Protein AF-A0A562RFR5-F1 (afdb_monomer)

Mean predicted aligned error: 10.13 Å

Secondary structure (DSSP, 8-state):
---------------------------HHHHHHHHTEEEEEE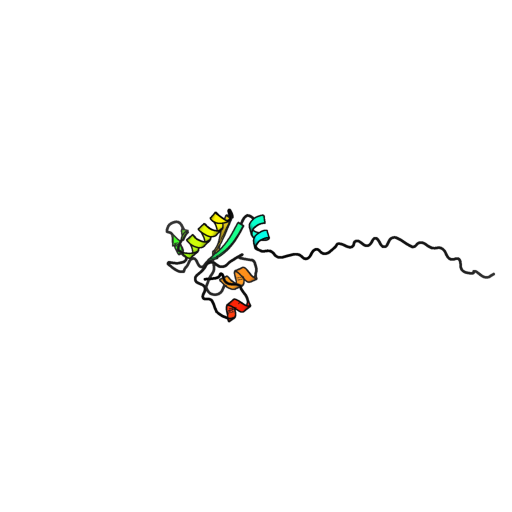-TTBTTTBEE-TTS-EESHHHHHHHHHHHHHTPEEEEEE--TTTHHHHHHTTS-SEE-SS----HHHHTTS-----

Organism: NCBI:txid990078

Radius of gyration: 26.8 Å; Cα contacts (8 Å, |Δi|>4): 138; chains: 1; bounding box: 32×52×100 Å

InterPro domains:
  IPR001638 Solute-binding protein family 3/N-terminal domain of MltF [PF00497] (38-117)

Structure (mmCIF, N/CA/C/O backbone):
data_AF-A0A562RFR5-F1
#
_entry.id   AF-A0A562RFR5-F1
#
loop_
_atom_site.group_PDB
_atom_site.id
_atom_site.type_symbol
_atom_site.label_atom_id
_atom_site.label_alt_id
_atom_site.label_comp_id
_atom_site.label_asym_id
_atom_site.label_entity_id
_atom_site.label_seq_id
_atom_site.pdbx_PDB_ins_code
_atom_site.Cartn_x
_atom_site.Cartn_y
_atom_site.Cartn_z
_atom_site.occupancy
_atom_site.B_iso_or_equiv
_atom_site.auth_seq_id
_atom_site.auth_comp_id
_atom_site.auth_asym_id
_atom_site.auth_atom_id
_atom_site.pdbx_PDB_model_num
ATOM 1 N N . MET A 1 1 ? 9.837 33.818 78.516 1.00 41.69 1 MET A N 1
ATOM 2 C CA . MET A 1 1 ? 8.483 33.474 78.031 1.00 41.69 1 MET A CA 1
ATOM 3 C C . MET A 1 1 ? 8.669 32.689 76.746 1.00 41.69 1 MET A C 1
ATOM 5 O O . MET A 1 1 ? 9.325 33.177 75.839 1.00 41.69 1 MET A O 1
ATOM 9 N N . THR A 1 2 ? 8.248 31.429 76.765 1.00 35.84 2 THR A N 1
ATOM 10 C CA . THR A 1 2 ? 8.699 30.350 75.877 1.00 35.84 2 THR A CA 1
ATOM 11 C C . THR A 1 2 ? 7.575 29.994 74.909 1.00 35.84 2 THR A C 1
ATOM 13 O O . THR A 1 2 ? 6.529 29.543 75.366 1.00 35.84 2 THR A O 1
ATOM 16 N N . ASN A 1 3 ? 7.779 30.151 73.598 1.00 39.19 3 ASN A N 1
ATOM 17 C CA . ASN A 1 3 ? 6.801 29.710 72.599 1.00 39.19 3 ASN A CA 1
ATOM 18 C C . ASN A 1 3 ? 7.070 28.253 72.212 1.00 39.19 3 ASN A C 1
ATOM 20 O O . ASN A 1 3 ? 7.995 27.948 71.462 1.00 39.19 3 ASN A O 1
ATOM 24 N N . LYS A 1 4 ? 6.245 27.359 72.765 1.00 42.09 4 LYS A N 1
ATOM 25 C CA . LYS A 1 4 ? 6.134 25.951 72.381 1.00 42.09 4 LYS A CA 1
ATOM 26 C C . LYS A 1 4 ? 5.079 25.794 71.278 1.00 42.09 4 LYS A C 1
ATOM 28 O O . LYS A 1 4 ? 3.964 26.280 71.416 1.00 42.09 4 LYS A O 1
ATOM 33 N N . THR A 1 5 ? 5.481 25.097 70.219 1.00 47.91 5 THR A N 1
ATOM 34 C CA . THR A 1 5 ? 4.709 24.202 69.333 1.00 47.91 5 THR A CA 1
ATOM 35 C C . THR A 1 5 ? 3.204 24.040 69.599 1.00 47.91 5 THR A C 1
ATOM 37 O O . THR A 1 5 ? 2.827 23.521 70.650 1.00 47.91 5 THR A O 1
ATOM 40 N N . LEU A 1 6 ? 2.373 24.302 68.578 1.00 49.38 6 LEU A N 1
ATOM 41 C CA . LEU A 1 6 ? 1.058 23.672 68.422 1.00 49.38 6 LEU A CA 1
ATOM 42 C C . LEU A 1 6 ? 0.889 23.082 67.012 1.00 49.38 6 LEU A C 1
ATOM 44 O O . LEU A 1 6 ? 1.146 23.724 65.999 1.00 49.38 6 LEU A O 1
ATOM 48 N N . LEU A 1 7 ? 0.471 21.823 67.023 1.00 48.31 7 LEU A N 1
ATOM 49 C CA . LEU A 1 7 ? 0.165 20.905 65.935 1.00 48.31 7 LEU A CA 1
ATOM 50 C C . LEU A 1 7 ? -1.221 21.246 65.343 1.00 48.31 7 LEU A C 1
ATOM 52 O O . LEU A 1 7 ? -2.140 21.522 66.110 1.00 48.31 7 LEU A O 1
ATOM 56 N N . GLY A 1 8 ? -1.405 21.185 64.020 1.00 43.03 8 GLY A N 1
ATOM 57 C CA . GLY A 1 8 ? -2.719 21.394 63.393 1.00 43.03 8 GLY A CA 1
ATOM 58 C C . GLY A 1 8 ? -2.777 20.916 61.941 1.00 43.03 8 GLY A C 1
ATOM 59 O O . GLY A 1 8 ? -2.320 21.591 61.031 1.00 43.03 8 GLY A O 1
ATOM 60 N N . THR A 1 9 ? -3.319 19.719 61.757 1.00 52.19 9 THR A N 1
ATOM 61 C CA . THR A 1 9 ? -3.550 18.957 60.521 1.00 52.19 9 THR A CA 1
ATOM 62 C C . THR A 1 9 ? -4.323 19.696 59.419 1.00 52.19 9 THR A C 1
ATOM 64 O O . THR A 1 9 ? -5.412 20.198 59.674 1.00 52.19 9 THR A O 1
ATOM 67 N N . ALA A 1 10 ? -3.848 19.606 58.172 1.00 47.41 10 ALA A N 1
ATOM 68 C CA . ALA A 1 10 ? -4.681 19.688 56.965 1.00 47.41 10 ALA A CA 1
ATOM 69 C C . ALA A 1 10 ? -4.084 18.779 55.875 1.00 47.41 10 ALA A C 1
ATOM 71 O O . ALA A 1 10 ? -3.405 19.214 54.949 1.00 47.41 10 ALA A O 1
ATOM 72 N N . ALA A 1 11 ? -4.285 17.474 56.058 1.00 53.44 11 ALA A N 1
ATOM 73 C CA . ALA A 1 11 ? -4.141 16.485 55.002 1.00 53.44 11 ALA A CA 1
ATOM 74 C C . ALA A 1 11 ? -5.341 16.567 54.040 1.00 53.44 11 ALA A C 1
ATOM 76 O O . ALA A 1 11 ? -6.423 16.987 54.439 1.00 53.44 11 ALA A O 1
ATOM 77 N N . ALA A 1 12 ? -5.133 16.048 52.827 1.00 54.06 12 ALA A N 1
ATOM 78 C CA . ALA A 1 12 ? -6.130 15.710 51.806 1.00 54.06 12 ALA A CA 1
ATOM 79 C C . ALA A 1 12 ? -6.534 16.810 50.807 1.00 54.06 12 ALA A C 1
ATOM 81 O O . ALA A 1 12 ? -7.622 17.367 50.882 1.00 54.06 12 ALA A O 1
ATOM 82 N N . LEU A 1 13 ? -5.710 16.978 49.762 1.00 50.72 13 LEU A N 1
ATOM 83 C CA . LEU A 1 13 ? -6.228 16.974 48.384 1.00 50.72 13 LEU A CA 1
ATOM 84 C C . LEU A 1 13 ? -5.151 16.572 47.356 1.00 50.72 13 LEU A C 1
ATOM 86 O O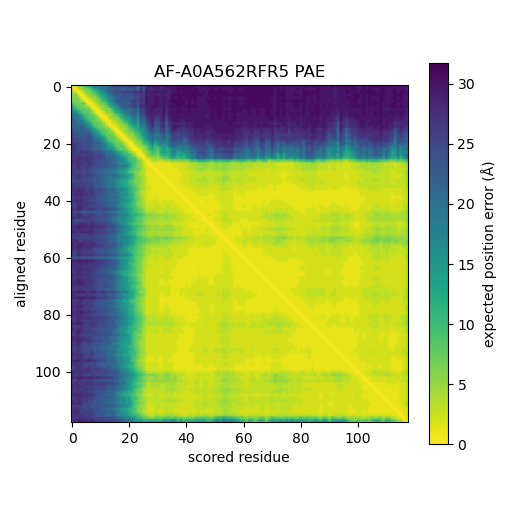 . LEU A 1 13 ? -4.895 17.267 46.380 1.00 50.72 13 LEU A O 1
ATOM 90 N N . CYS A 1 14 ? -4.508 15.418 47.557 1.00 51.06 14 CYS A N 1
ATOM 91 C CA . CYS A 1 14 ? -3.868 14.704 46.446 1.00 51.06 14 CYS A CA 1
ATOM 92 C C . CYS A 1 14 ? -4.971 13.970 45.669 1.00 51.06 14 CYS A C 1
ATOM 94 O O . CYS A 1 14 ? -5.199 12.778 45.866 1.00 51.06 14 CYS A O 1
ATOM 96 N N . GLY A 1 15 ? -5.714 14.719 44.850 1.00 53.50 15 GLY A N 1
ATOM 97 C CA . GLY A 1 15 ? -6.649 14.174 43.871 1.00 53.50 15 GLY A CA 1
ATOM 98 C C . GLY A 1 15 ? -5.864 13.429 42.800 1.00 53.50 15 GLY A C 1
ATOM 99 O O . GLY A 1 15 ? -5.384 14.020 41.838 1.00 53.50 15 GLY A O 1
ATOM 100 N N . LEU A 1 16 ? -5.683 12.134 43.026 1.00 55.88 16 LEU A N 1
ATOM 101 C CA . LEU A 1 16 ? -5.025 11.203 42.130 1.00 55.88 16 LEU A CA 1
ATOM 102 C C . LEU A 1 16 ? -5.892 11.041 40.871 1.00 55.88 16 LEU A C 1
ATOM 104 O O . LEU A 1 16 ? -6.818 10.234 40.836 1.00 55.88 16 LEU A O 1
ATOM 108 N N . ILE A 1 17 ? -5.608 11.820 39.827 1.00 60.75 17 ILE A N 1
ATOM 109 C CA . ILE A 1 17 ? -6.092 11.525 38.477 1.00 60.75 17 ILE A CA 1
ATOM 110 C C . ILE A 1 17 ? -5.262 10.334 37.985 1.00 60.75 17 ILE A C 1
ATOM 112 O O . ILE A 1 17 ? -4.256 10.488 37.296 1.00 60.75 17 ILE A O 1
ATOM 116 N N . MET A 1 18 ? -5.647 9.124 38.392 1.00 59.28 18 MET A N 1
ATOM 117 C CA . MET A 1 18 ? -5.228 7.911 37.698 1.00 59.28 18 MET A CA 1
ATOM 118 C C . MET A 1 18 ? -6.003 7.859 36.379 1.00 59.28 18 MET A C 1
ATOM 120 O O . MET A 1 18 ? -7.047 7.218 36.279 1.00 59.28 18 MET A O 1
ATOM 124 N N . MET A 1 19 ? -5.506 8.563 35.360 1.00 63.19 19 MET A N 1
ATOM 125 C CA . MET A 1 19 ? -5.828 8.219 33.978 1.00 63.19 19 MET A CA 1
ATOM 126 C C . MET A 1 19 ? -5.268 6.817 33.753 1.00 63.19 19 MET A C 1
ATOM 128 O O . MET A 1 19 ? -4.061 6.638 33.603 1.00 63.19 19 MET A O 1
ATOM 132 N N . ALA A 1 20 ? -6.142 5.815 33.812 1.00 59.91 20 ALA A N 1
ATOM 133 C CA . ALA A 1 20 ? -5.821 4.476 33.364 1.00 59.91 20 ALA A CA 1
ATOM 134 C C . ALA A 1 20 ? -5.376 4.586 31.901 1.00 59.91 20 ALA A C 1
ATOM 136 O O . ALA A 1 20 ? -6.186 4.871 31.021 1.00 59.91 20 ALA A O 1
ATOM 137 N N . ALA A 1 21 ? -4.075 4.436 31.657 1.00 58.41 21 ALA A N 1
ATOM 138 C CA . ALA A 1 21 ? -3.536 4.329 30.316 1.00 58.41 21 ALA A CA 1
ATOM 139 C C . ALA A 1 21 ? -4.063 3.018 29.727 1.00 58.41 21 ALA A C 1
ATOM 141 O O . ALA A 1 21 ? -3.543 1.940 30.013 1.00 58.41 21 ALA A O 1
ATOM 142 N N . THR A 1 22 ? -5.148 3.094 28.961 1.00 63.88 22 THR A N 1
ATOM 143 C CA . THR A 1 22 ? -5.569 1.978 28.121 1.00 63.88 22 THR A CA 1
ATOM 144 C C . THR A 1 22 ? -4.445 1.721 27.123 1.00 63.88 22 THR A C 1
ATOM 146 O O . THR A 1 22 ? -3.993 2.683 26.491 1.00 63.88 22 THR A O 1
ATOM 149 N N . PRO A 1 23 ? -3.958 0.478 26.974 1.00 59.78 23 PRO A N 1
ATOM 150 C CA . PRO A 1 23 ? -2.984 0.180 25.938 1.00 59.78 23 PRO A CA 1
ATOM 151 C C . PRO A 1 23 ? -3.609 0.554 24.594 1.00 59.78 23 PRO A C 1
ATOM 153 O O . PRO A 1 23 ? -4.663 0.034 24.232 1.00 59.78 23 PRO A O 1
ATOM 156 N N . ALA A 1 24 ? -2.996 1.501 23.886 1.00 62.12 24 ALA A N 1
ATOM 157 C CA . ALA A 1 24 ? -3.366 1.789 22.513 1.00 62.12 24 ALA A CA 1
ATOM 158 C C . ALA A 1 24 ? -2.989 0.556 21.685 1.00 62.12 24 ALA A C 1
ATOM 160 O O . ALA A 1 24 ? -1.807 0.277 21.483 1.00 62.12 24 ALA A O 1
ATOM 161 N N . SER A 1 25 ? -3.989 -0.223 21.280 1.00 61.06 25 SER A N 1
ATOM 162 C CA . SER A 1 25 ? -3.806 -1.270 20.283 1.00 61.06 25 SER A CA 1
ATOM 163 C C . SER A 1 25 ? -3.773 -0.579 18.926 1.00 61.06 25 SER A C 1
ATOM 165 O O . SER A 1 25 ? -4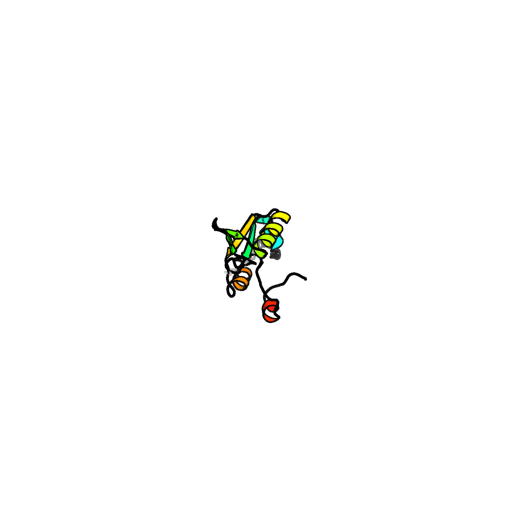.773 0.009 18.524 1.00 61.06 25 SER A O 1
ATOM 167 N N . ALA A 1 26 ? -2.620 -0.586 18.259 1.00 66.88 26 ALA A N 1
ATOM 168 C CA . ALA A 1 26 ? -2.515 -0.160 16.868 1.00 66.88 26 ALA A CA 1
ATOM 169 C C . ALA A 1 26 ? -3.083 -1.282 15.990 1.00 66.88 26 ALA A C 1
ATOM 171 O O . ALA A 1 26 ? -2.340 -2.140 15.510 1.00 66.88 26 ALA A O 1
ATOM 172 N N . ASP A 1 27 ? -4.409 -1.328 15.875 1.00 88.50 27 ASP A N 1
ATOM 173 C CA . ASP A 1 27 ? -5.087 -2.251 14.975 1.00 88.50 27 ASP A CA 1
ATOM 174 C C . ASP A 1 27 ? -5.328 -1.550 13.637 1.00 88.50 27 ASP A C 1
ATOM 176 O O . ASP A 1 27 ? -6.240 -0.739 13.481 1.00 88.50 27 ASP A O 1
ATOM 180 N N . LEU A 1 28 ? -4.477 -1.871 12.660 1.00 90.81 28 LEU A N 1
ATOM 181 C CA . LEU A 1 28 ? -4.561 -1.313 11.313 1.00 90.81 28 LEU A CA 1
ATOM 182 C C . LEU A 1 28 ? -5.947 -1.528 10.690 1.00 90.81 28 LEU A C 1
ATOM 184 O O . LEU A 1 28 ? -6.406 -0.672 9.936 1.00 90.81 28 LEU A O 1
ATOM 188 N N . LEU A 1 29 ? -6.609 -2.657 10.973 1.00 91.25 29 LEU A N 1
ATOM 189 C CA . LEU A 1 29 ? -7.926 -2.943 10.411 1.00 91.25 29 LEU A CA 1
ATOM 190 C C . LEU A 1 29 ? -8.986 -2.005 10.993 1.00 91.25 29 LEU A C 1
ATOM 192 O O . LEU A 1 29 ? -9.823 -1.498 10.241 1.00 91.25 29 LEU A O 1
ATOM 196 N N . ASP A 1 30 ? -8.933 -1.749 12.298 1.00 93.56 30 ASP A N 1
ATOM 197 C CA . ASP A 1 30 ? -9.826 -0.789 12.948 1.00 93.56 30 ASP A CA 1
ATOM 198 C C . ASP A 1 30 ? -9.586 0.623 12.403 1.00 93.56 30 ASP A C 1
ATOM 200 O O . ASP A 1 30 ? -10.547 1.314 12.050 1.00 93.56 30 ASP A O 1
ATOM 204 N N . ASP A 1 31 ? -8.319 1.019 12.243 1.00 93.56 31 ASP A N 1
ATOM 205 C CA . ASP A 1 31 ? -7.934 2.335 11.726 1.00 93.56 31 ASP A CA 1
ATOM 206 C C . ASP A 1 31 ? -8.487 2.575 10.308 1.00 93.56 31 ASP A C 1
ATOM 208 O O . ASP A 1 31 ? -9.173 3.575 10.063 1.00 93.56 31 ASP A O 1
ATOM 212 N N . ILE A 1 32 ? -8.258 1.648 9.367 1.00 96.19 32 ILE A N 1
ATOM 213 C CA . ILE A 1 32 ? -8.738 1.800 7.978 1.00 96.19 32 ILE A CA 1
ATOM 214 C C . ILE A 1 32 ? -10.263 1.687 7.878 1.00 96.19 32 ILE A C 1
ATOM 216 O O . ILE A 1 32 ? -10.886 2.365 7.054 1.00 96.19 32 ILE A O 1
ATOM 220 N N . THR A 1 33 ? -10.887 0.868 8.731 1.00 94.25 33 THR A N 1
ATOM 221 C CA . THR A 1 33 ? -12.345 0.698 8.753 1.00 94.25 33 THR A CA 1
ATOM 222 C C . THR A 1 33 ? -13.025 1.951 9.295 1.00 94.25 33 THR A C 1
ATOM 224 O O . THR A 1 33 ? -14.005 2.425 8.713 1.00 94.25 33 THR A O 1
ATOM 227 N N . GLN A 1 34 ? -12.480 2.547 10.358 1.00 95.06 34 GLN A N 1
ATOM 228 C CA . GLN A 1 34 ? -12.961 3.816 10.897 1.00 95.06 34 GLN A CA 1
ATOM 229 C C . GLN A 1 34 ? -12.759 4.963 9.898 1.00 95.06 34 GLN A C 1
ATOM 231 O O . GLN A 1 34 ? -13.663 5.783 9.719 1.00 95.06 34 GLN A O 1
ATOM 236 N N . ALA A 1 35 ? -11.617 4.995 9.207 1.00 96.56 35 ALA A N 1
ATOM 237 C CA . ALA A 1 35 ? -11.334 5.976 8.162 1.00 96.56 35 ALA A CA 1
ATOM 238 C C . ALA A 1 35 ? -12.190 5.787 6.895 1.00 96.56 35 ALA A C 1
ATOM 240 O O . ALA A 1 35 ? -12.281 6.707 6.082 1.00 96.56 35 ALA A O 1
ATOM 241 N N . LYS A 1 36 ? -12.813 4.610 6.717 1.00 98.00 36 LYS A N 1
ATOM 242 C CA . LYS A 1 36 ? -13.530 4.190 5.498 1.00 98.00 36 LYS A CA 1
ATOM 243 C C . LYS A 1 36 ? -12.676 4.283 4.232 1.00 98.00 36 LYS A C 1
ATOM 245 O O . LYS A 1 36 ? -13.199 4.497 3.138 1.00 98.00 36 LYS A O 1
ATOM 250 N N . LYS A 1 37 ? -11.362 4.135 4.380 1.00 98.44 37 LYS A N 1
ATOM 251 C CA . LYS A 1 37 ? -10.383 4.324 3.314 1.00 98.44 37 LYS A CA 1
ATOM 252 C C . LYS A 1 37 ? -9.199 3.394 3.520 1.00 98.44 37 LYS A C 1
ATOM 254 O O . LYS A 1 37 ? -8.708 3.267 4.635 1.00 98.44 37 LYS A O 1
ATOM 259 N N . ILE A 1 38 ? -8.714 2.813 2.427 1.00 98.62 38 ILE A N 1
ATOM 260 C CA . ILE A 1 38 ? -7.475 2.041 2.382 1.00 98.62 38 ILE A CA 1
ATOM 261 C C . ILE A 1 38 ? -6.515 2.641 1.349 1.00 98.62 38 ILE A C 1
ATOM 263 O O . ILE A 1 38 ? -6.868 2.871 0.190 1.00 98.62 38 ILE A O 1
ATOM 267 N N . ARG A 1 39 ? -5.278 2.895 1.775 1.00 98.69 39 ARG A N 1
ATOM 268 C CA . ARG A 1 39 ? -4.189 3.437 0.959 1.00 98.69 39 ARG A CA 1
ATOM 269 C C . ARG A 1 39 ? -3.267 2.302 0.549 1.00 98.69 39 ARG A C 1
ATOM 271 O O . ARG A 1 39 ? -2.559 1.729 1.377 1.00 98.69 39 ARG A O 1
ATOM 278 N N . ILE A 1 40 ? -3.238 1.975 -0.734 1.00 98.69 40 ILE A N 1
ATOM 279 C CA . ILE A 1 40 ? -2.510 0.808 -1.237 1.00 98.69 40 ILE A CA 1
ATOM 280 C C . ILE A 1 40 ? -1.295 1.262 -2.037 1.00 98.69 40 ILE A C 1
ATOM 282 O O . ILE A 1 40 ? -1.416 1.945 -3.058 1.00 98.69 40 ILE A O 1
ATOM 286 N N . SER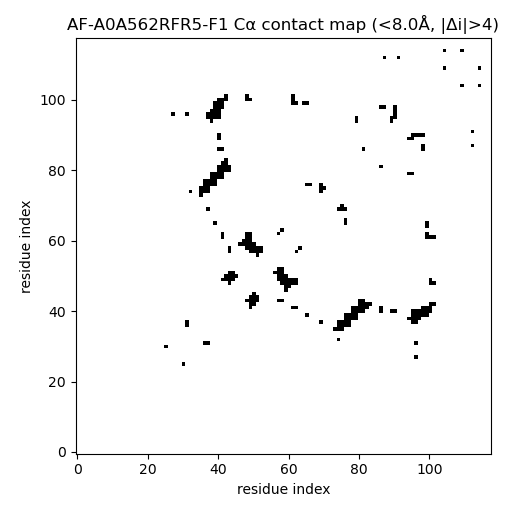 A 1 41 ? -0.101 0.865 -1.590 1.00 98.44 41 SER A N 1
ATOM 287 C CA . SER A 1 41 ? 1.129 1.144 -2.326 1.00 98.44 41 SER A CA 1
ATOM 288 C C . SER A 1 41 ? 1.244 0.217 -3.535 1.00 98.44 41 SER A C 1
ATOM 290 O O . SER A 1 41 ? 1.425 -0.989 -3.372 1.00 98.44 41 SER A O 1
ATOM 292 N N . THR A 1 42 ? 1.157 0.796 -4.736 1.00 98.44 42 THR A N 1
ATOM 293 C CA . THR A 1 42 ? 1.150 0.073 -6.020 1.00 98.44 42 THR A CA 1
ATOM 294 C C . THR A 1 42 ? 2.090 0.755 -7.008 1.00 98.44 42 THR A C 1
ATOM 296 O O . THR A 1 42 ? 2.112 1.986 -7.110 1.00 98.44 42 THR A O 1
ATOM 299 N N . ASP A 1 43 ? 2.902 -0.026 -7.717 1.00 97.56 43 ASP A N 1
ATOM 300 C CA . ASP A 1 43 ? 3.745 0.485 -8.800 1.00 97.56 43 ASP A CA 1
ATOM 301 C C . ASP A 1 43 ? 2.926 0.509 -10.096 1.00 97.56 43 ASP A C 1
ATOM 303 O O . ASP A 1 43 ? 2.560 -0.535 -10.628 1.00 97.56 43 ASP A O 1
ATOM 307 N N . LEU A 1 44 ? 2.599 1.713 -10.570 1.00 97.19 44 LEU A N 1
ATOM 308 C CA . LEU A 1 44 ? 1.764 1.938 -11.757 1.00 97.19 44 LEU A CA 1
ATOM 309 C C . LEU A 1 44 ? 2.598 2.113 -13.037 1.00 97.19 44 LEU A C 1
ATOM 311 O O . LEU A 1 44 ? 2.114 2.682 -14.014 1.00 97.19 44 LEU A O 1
ATOM 315 N N . ALA A 1 45 ? 3.862 1.683 -13.020 1.00 95.88 45 ALA A N 1
ATOM 316 C CA . ALA A 1 45 ? 4.774 1.721 -14.160 1.00 95.88 45 ALA A CA 1
ATOM 317 C C . ALA A 1 45 ? 5.304 0.325 -14.551 1.00 95.88 45 ALA A C 1
ATOM 319 O O . ALA A 1 45 ? 6.289 0.229 -15.284 1.00 95.88 45 ALA A O 1
ATOM 320 N N . ILE A 1 46 ? 4.651 -0.754 -14.097 1.00 95.69 46 ILE A N 1
ATOM 321 C CA . ILE A 1 46 ? 5.048 -2.152 -14.331 1.00 95.69 46 ILE A CA 1
ATOM 322 C C . ILE A 1 46 ? 3.932 -2.921 -15.058 1.00 95.69 46 ILE A C 1
ATOM 324 O O . ILE A 1 46 ? 3.152 -3.644 -14.436 1.00 95.69 46 ILE A O 1
ATOM 328 N N . PRO A 1 47 ? 3.840 -2.811 -16.394 1.00 95.31 47 PRO A N 1
ATOM 329 C CA . PRO A 1 47 ? 2.974 -3.664 -17.201 1.00 95.31 47 PRO A CA 1
ATOM 330 C C . PRO A 1 47 ? 3.306 -5.161 -17.063 1.00 95.31 47 PRO A C 1
ATOM 332 O O . PRO A 1 47 ? 4.489 -5.510 -17.065 1.00 95.31 47 PRO A O 1
ATOM 335 N N . PRO A 1 48 ? 2.305 -6.066 -17.026 1.00 95.81 48 PRO A N 1
ATOM 336 C CA . PRO A 1 48 ? 0.854 -5.824 -17.030 1.00 95.81 48 PRO A CA 1
ATOM 337 C C . PRO A 1 48 ? 0.245 -5.627 -15.625 1.00 95.81 48 PRO A C 1
ATOM 339 O O . PRO A 1 48 ? -0.973 -5.543 -15.490 1.00 95.81 48 PRO A O 1
ATOM 342 N N . SER A 1 49 ? 1.067 -5.595 -14.578 1.00 97.38 49 SER A N 1
ATOM 343 C CA . SER A 1 49 ? 0.624 -5.613 -13.183 1.00 97.38 49 SER A CA 1
ATOM 344 C C . SER A 1 49 ? 0.039 -4.288 -12.703 1.00 97.38 49 SER A C 1
ATOM 346 O O . SER A 1 49 ? -1.044 -4.269 -12.126 1.00 97.38 49 SER A O 1
ATOM 348 N N . GLY A 1 50 ? 0.710 -3.177 -12.984 1.00 97.12 50 GLY A N 1
ATOM 349 C CA . GLY A 1 50 ? 0.212 -1.839 -12.700 1.00 97.12 50 GLY A CA 1
ATOM 350 C C . GLY A 1 50 ? 0.640 -0.873 -13.793 1.00 97.12 50 GLY A C 1
ATOM 351 O O . GLY A 1 50 ? 1.817 -0.767 -14.131 1.00 97.12 50 GLY A O 1
ATOM 352 N N . MET A 1 51 ? -0.325 -0.172 -14.369 1.00 96.50 51 MET A N 1
ATOM 353 C CA . MET A 1 51 ? -0.126 0.795 -15.445 1.00 96.50 51 MET A CA 1
ATOM 354 C C . MET A 1 51 ? -1.209 1.875 -15.401 1.00 96.50 51 MET A C 1
ATOM 356 O O . MET A 1 51 ? -2.184 1.759 -14.660 1.00 96.50 51 MET A O 1
ATOM 360 N N . MET A 1 52 ? -1.048 2.918 -16.212 1.00 96.69 52 MET A N 1
ATOM 361 C CA . MET A 1 52 ? -2.104 3.889 -16.496 1.00 96.69 52 MET A CA 1
ATOM 362 C C . MET A 1 52 ? -2.706 3.606 -17.873 1.00 96.69 52 MET A C 1
ATOM 364 O O . MET A 1 52 ? -1.969 3.342 -18.825 1.00 96.69 52 MET A O 1
ATOM 368 N N . ASP A 1 53 ? -4.030 3.669 -17.987 1.00 95.25 53 ASP A N 1
ATOM 369 C CA . ASP A 1 53 ? -4.722 3.592 -19.272 1.00 95.25 53 ASP A CA 1
ATOM 370 C C . ASP A 1 53 ? -4.653 4.922 -20.053 1.00 95.25 53 ASP A C 1
ATOM 372 O O . ASP A 1 53 ? -4.106 5.930 -19.600 1.00 95.25 53 ASP A O 1
ATOM 376 N N . SER A 1 54 ? -5.249 4.938 -21.249 1.00 96.12 54 SER A N 1
ATOM 377 C CA . SER A 1 54 ? -5.333 6.138 -22.101 1.00 96.12 54 SER A CA 1
ATOM 378 C C . SER A 1 54 ? -6.071 7.326 -21.465 1.00 96.12 54 SER A C 1
ATOM 380 O O . SER A 1 54 ? -5.920 8.457 -21.917 1.00 96.12 54 SER A O 1
ATOM 382 N N . SER A 1 55 ? -6.862 7.078 -20.420 1.00 96.81 55 SER A N 1
ATOM 383 C CA . SER A 1 55 ? -7.599 8.079 -19.647 1.00 96.81 55 SER A CA 1
ATOM 384 C C . SER A 1 55 ? -6.888 8.448 -18.340 1.00 96.81 55 SER A C 1
ATOM 386 O O . SER A 1 55 ? -7.497 9.088 -17.484 1.00 96.81 55 SER A O 1
ATOM 388 N N . MET A 1 56 ? -5.615 8.063 -18.177 1.00 94.25 56 MET A N 1
ATOM 389 C CA . MET A 1 56 ? -4.816 8.275 -16.965 1.00 94.25 56 MET A CA 1
ATOM 390 C C . MET A 1 56 ? -5.402 7.603 -15.713 1.00 94.25 56 MET A C 1
ATOM 392 O O . MET A 1 56 ? -5.186 8.073 -14.594 1.00 94.25 56 MET A O 1
ATOM 396 N N . LYS A 1 57 ? -6.143 6.499 -15.878 1.00 96.56 57 LYS A N 1
AT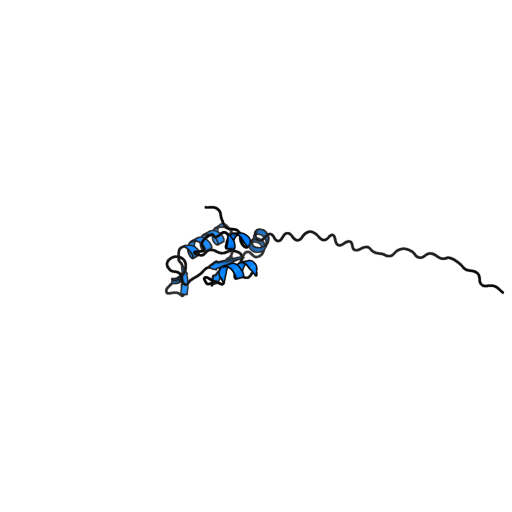OM 397 C CA . LYS A 1 57 ? -6.647 5.697 -14.759 1.00 96.56 57 LYS A CA 1
ATOM 398 C C . LYS A 1 57 ? -5.726 4.508 -14.478 1.00 96.56 57 LYS A C 1
ATOM 400 O O . LYS A 1 57 ? -5.307 3.844 -15.428 1.00 96.56 57 LYS A O 1
ATOM 405 N N . PRO A 1 58 ? -5.455 4.189 -13.198 1.00 97.62 58 PRO A N 1
ATOM 406 C CA . PRO A 1 58 ? -4.764 2.959 -12.834 1.00 97.62 58 PRO A CA 1
ATOM 407 C C . PRO A 1 58 ? -5.490 1.729 -13.397 1.00 97.62 58 PRO A C 1
ATOM 409 O O . PRO A 1 58 ? -6.710 1.616 -13.260 1.00 97.62 58 PRO A O 1
ATOM 412 N N . THR A 1 59 ? -4.743 0.798 -13.987 1.00 97.94 59 THR A N 1
ATOM 413 C CA . THR A 1 59 ? -5.220 -0.507 -14.476 1.00 97.94 59 THR A CA 1
ATOM 414 C C . THR A 1 59 ? -4.110 -1.568 -14.394 1.00 97.94 59 THR A C 1
ATOM 416 O O . THR A 1 59 ? -2.952 -1.236 -14.130 1.00 97.94 59 THR A O 1
ATOM 419 N N . GLY A 1 60 ? -4.450 -2.843 -14.597 1.00 97.62 60 GLY A N 1
ATOM 420 C CA . GLY A 1 60 ? -3.542 -3.992 -14.478 1.00 97.62 60 GLY A CA 1
ATOM 421 C C . GLY A 1 60 ? -3.911 -4.947 -13.339 1.00 97.62 60 GLY A C 1
ATOM 422 O O . GLY A 1 60 ? -4.796 -4.657 -12.536 1.00 97.62 60 GLY A O 1
ATOM 423 N N . SER A 1 61 ? -3.226 -6.092 -13.254 1.00 98.12 61 SER A N 1
ATOM 424 C CA . SER A 1 61 ? -3.598 -7.164 -12.312 1.00 98.12 61 SER A CA 1
ATOM 425 C C . SER A 1 61 ? -3.554 -6.743 -10.840 1.00 98.12 61 SER A C 1
ATOM 427 O O . SER A 1 61 ? -4.448 -7.082 -10.073 1.00 98.12 61 SER A O 1
ATOM 429 N N . ASP A 1 62 ? -2.533 -5.991 -10.429 1.00 97.88 62 ASP A N 1
ATOM 430 C CA . ASP A 1 62 ? -2.369 -5.556 -9.037 1.00 97.88 62 ASP A CA 1
ATOM 431 C C . ASP A 1 62 ? -3.403 -4.477 -8.688 1.00 97.88 62 ASP A C 1
ATOM 433 O O . ASP A 1 62 ? -3.937 -4.442 -7.579 1.00 97.88 62 ASP A O 1
ATOM 437 N N . VAL A 1 63 ? -3.742 -3.634 -9.669 1.00 98.31 63 VAL A N 1
ATOM 438 C CA . VAL A 1 63 ? -4.802 -2.628 -9.555 1.00 98.31 63 VAL A CA 1
ATOM 439 C C . VAL A 1 63 ? -6.172 -3.288 -9.404 1.00 98.31 63 VAL A C 1
ATOM 441 O O . VAL A 1 63 ? -6.951 -2.869 -8.551 1.00 98.31 63 VAL A O 1
ATOM 444 N N . GLU A 1 64 ? -6.469 -4.323 -10.191 1.00 98.19 64 GLU A N 1
ATOM 445 C CA . GLU A 1 64 ? -7.725 -5.074 -10.090 1.00 98.19 64 GLU A CA 1
ATOM 446 C C . GLU A 1 64 ? -7.868 -5.743 -8.719 1.00 98.19 64 GLU A C 1
ATOM 448 O O . GLU A 1 64 ? -8.921 -5.636 -8.090 1.00 98.19 64 GLU A O 1
ATOM 453 N N . VAL A 1 65 ? -6.800 -6.360 -8.202 1.00 98.00 65 VAL A N 1
ATOM 454 C CA . VAL A 1 65 ? -6.797 -6.948 -6.851 1.00 98.00 65 VAL A CA 1
ATOM 455 C C . VAL A 1 65 ? -7.051 -5.879 -5.784 1.00 98.00 65 VAL A C 1
ATOM 457 O O . VAL A 1 65 ? -7.870 -6.090 -4.890 1.00 98.00 65 VAL A O 1
ATOM 460 N N . ALA A 1 66 ? -6.404 -4.717 -5.888 1.00 98.38 66 ALA A N 1
ATOM 461 C CA 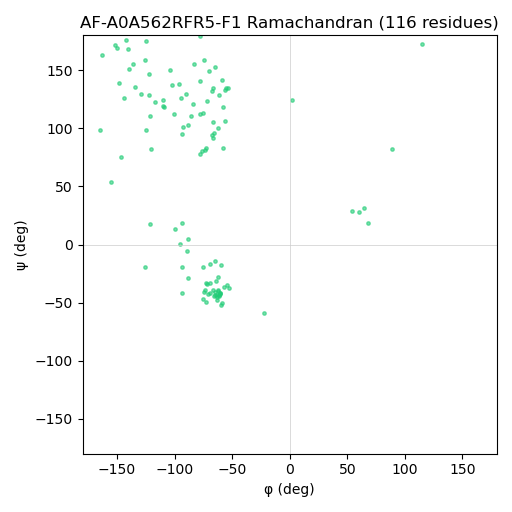. ALA A 1 66 ? -6.621 -3.598 -4.973 1.00 98.38 66 ALA A CA 1
ATOM 462 C C . ALA A 1 66 ? -8.073 -3.086 -5.000 1.00 98.38 66 ALA A C 1
ATOM 464 O O . ALA A 1 66 ? -8.666 -2.841 -3.949 1.00 98.38 66 ALA A O 1
ATOM 465 N N . GLN A 1 67 ? -8.662 -2.961 -6.193 1.00 98.50 67 GLN A N 1
ATOM 466 C CA . GLN A 1 67 ? -10.056 -2.548 -6.373 1.00 98.50 67 GLN A CA 1
ATOM 467 C C . GLN A 1 67 ? -11.041 -3.563 -5.789 1.00 98.50 67 GLN A C 1
ATOM 469 O O . GLN A 1 67 ? -11.992 -3.164 -5.117 1.00 98.50 67 GLN A O 1
ATOM 474 N N . LEU A 1 68 ? -10.814 -4.859 -6.020 1.00 98.44 68 LEU A N 1
ATOM 475 C CA . LEU A 1 68 ? -11.647 -5.927 -5.464 1.00 98.44 68 LEU A CA 1
ATOM 476 C C . LEU A 1 68 ? -11.575 -5.951 -3.937 1.00 98.44 68 LEU A C 1
ATOM 478 O O . LEU A 1 68 ? -12.618 -5.974 -3.293 1.00 98.44 68 LEU A O 1
ATOM 482 N N . LEU A 1 69 ? -10.376 -5.843 -3.359 1.00 97.81 69 LEU A N 1
ATOM 483 C CA . LEU A 1 69 ? -10.201 -5.803 -1.907 1.00 97.81 69 LEU A CA 1
ATOM 484 C C . LEU A 1 69 ? -10.961 -4.630 -1.274 1.00 97.81 69 LEU A C 1
ATOM 486 O O . LEU A 1 69 ? -11.730 -4.820 -0.333 1.00 97.81 69 LEU A O 1
ATOM 490 N N . ALA A 1 70 ? -10.774 -3.419 -1.806 1.00 98.25 70 ALA A N 1
ATOM 491 C CA . ALA A 1 70 ? -11.453 -2.234 -1.291 1.00 98.25 70 ALA A CA 1
ATOM 492 C C . ALA A 1 70 ? -12.979 -2.348 -1.429 1.00 98.25 70 ALA A C 1
ATOM 494 O O . ALA A 1 70 ? -13.712 -1.990 -0.508 1.00 98.25 70 ALA A O 1
ATOM 495 N N . LYS A 1 71 ? -13.462 -2.903 -2.549 1.00 98.38 71 LYS A N 1
ATOM 496 C CA . LYS A 1 71 ? -14.887 -3.155 -2.780 1.00 98.38 71 LYS A CA 1
ATOM 497 C C . LYS A 1 71 ? -15.463 -4.152 -1.775 1.00 98.38 71 LYS A C 1
ATOM 499 O O . LYS A 1 71 ? -16.518 -3.874 -1.210 1.00 98.38 71 LYS A O 1
ATOM 504 N N . ASP A 1 72 ? -14.788 -5.274 -1.550 1.00 97.50 72 ASP A N 1
ATOM 505 C CA . ASP A 1 72 ? -15.249 -6.324 -0.637 1.00 97.50 72 ASP A CA 1
ATOM 506 C C . ASP A 1 72 ? -15.314 -5.826 0.812 1.00 97.50 72 ASP A C 1
ATOM 508 O O . ASP A 1 72 ? -16.181 -6.244 1.577 1.00 97.50 72 ASP A O 1
ATOM 512 N N . TRP A 1 73 ? -14.433 -4.894 1.183 1.00 96.62 73 TRP A N 1
ATOM 513 C CA . TRP A 1 73 ? -14.416 -4.270 2.509 1.00 96.62 73 TRP A CA 1
ATOM 514 C C . TRP A 1 73 ? -15.289 -3.011 2.609 1.00 96.62 73 TRP A C 1
ATOM 516 O O . TRP A 1 73 ? -15.451 -2.461 3.696 1.00 96.62 73 TRP A O 1
ATOM 526 N N . GLY A 1 74 ? -15.865 -2.544 1.498 1.00 97.69 74 GLY A N 1
ATOM 527 C CA . GLY A 1 74 ? -16.665 -1.319 1.463 1.00 97.69 74 GLY A CA 1
ATOM 528 C C . GLY A 1 74 ? -15.866 -0.046 1.774 1.00 97.69 74 GLY A C 1
ATOM 529 O O . GLY A 1 74 ? -16.424 0.894 2.342 1.00 97.69 74 GLY A O 1
ATOM 530 N N . LEU A 1 75 ? -14.576 -0.013 1.428 1.00 98.38 75 LEU A N 1
ATOM 531 C CA . LEU A 1 75 ? -13.666 1.109 1.677 1.00 98.38 75 LEU A CA 1
ATOM 532 C C . LEU A 1 75 ? -13.399 1.918 0.401 1.00 98.38 75 LEU A C 1
ATOM 534 O O . LEU A 1 75 ? -13.372 1.383 -0.708 1.00 98.38 75 LEU A O 1
ATOM 538 N N . GLU A 1 76 ? -13.137 3.216 0.560 1.00 98.56 76 GLU A N 1
ATOM 539 C CA . GLU A 1 76 ? -12.556 4.037 -0.503 1.00 98.56 76 GLU A CA 1
ATOM 540 C C . GLU A 1 76 ? -11.115 3.589 -0.777 1.00 98.56 76 GLU A C 1
ATOM 542 O O . GLU A 1 76 ? -10.313 3.439 0.146 1.00 98.56 76 GLU A O 1
ATOM 547 N N . LEU A 1 77 ? -10.773 3.398 -2.050 1.00 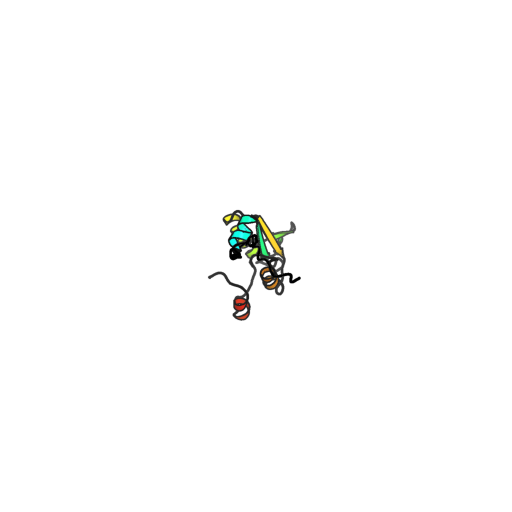98.56 77 LEU A N 1
ATOM 548 C CA . LEU A 1 77 ? -9.421 3.043 -2.463 1.00 98.56 77 LEU A CA 1
ATOM 549 C C . LEU A 1 77 ? -8.615 4.284 -2.843 1.00 98.56 77 LEU A C 1
ATOM 551 O O . LEU A 1 77 ? -8.990 5.020 -3.755 1.00 98.56 77 LEU A O 1
ATOM 555 N N . GLU A 1 78 ? -7.450 4.443 -2.221 1.00 98.44 78 GLU A N 1
ATOM 556 C CA . GLU A 1 78 ? -6.441 5.421 -2.614 1.00 98.44 78 GLU A CA 1
ATOM 557 C C . GLU A 1 78 ? -5.153 4.716 -3.053 1.00 98.44 78 GLU A C 1
ATOM 559 O O . GLU A 1 78 ? -4.538 3.964 -2.296 1.00 98.44 78 GLU A O 1
ATOM 564 N N . PHE A 1 79 ? -4.709 4.970 -4.285 1.00 98.38 79 PHE A N 1
ATOM 565 C CA . PHE A 1 79 ? -3.434 4.446 -4.765 1.00 98.38 79 PHE A CA 1
ATOM 566 C C . PHE A 1 79 ? -2.277 5.347 -4.347 1.00 98.38 79 PHE A C 1
ATOM 568 O O . PHE A 1 79 ? -2.176 6.497 -4.771 1.00 98.38 79 PHE A O 1
ATOM 575 N N . ILE A 1 80 ? -1.333 4.781 -3.596 1.00 98.31 80 ILE A N 1
ATOM 576 C CA . ILE A 1 80 ? -0.052 5.421 -3.307 1.00 98.31 80 ILE A CA 1
ATOM 577 C C . ILE A 1 80 ? 0.960 4.943 -4.342 1.00 98.31 80 ILE A C 1
ATOM 579 O O . ILE A 1 80 ? 1.587 3.888 -4.180 1.00 98.31 80 ILE A O 1
ATOM 583 N N . GLN A 1 81 ? 1.122 5.730 -5.409 1.00 96.81 81 GLN A N 1
ATOM 584 C CA . GLN A 1 81 ? 2.091 5.420 -6.455 1.00 96.81 81 GLN A CA 1
ATOM 585 C C . GLN A 1 81 ? 3.492 5.273 -5.853 1.00 96.81 81 GLN A C 1
ATOM 587 O O . GLN A 1 81 ? 3.941 6.075 -5.026 1.00 96.81 81 GLN A O 1
ATOM 592 N N . THR A 1 82 ? 4.172 4.203 -6.246 1.00 97.06 82 THR A N 1
ATOM 593 C CA . THR A 1 82 ? 5.438 3.802 -5.644 1.00 97.06 82 THR A CA 1
ATOM 594 C C . THR A 1 82 ? 6.404 3.249 -6.681 1.00 97.06 82 THR A C 1
ATOM 596 O O . THR A 1 82 ? 6.062 3.098 -7.847 1.00 97.06 82 THR A O 1
ATOM 599 N N . THR A 1 83 ? 7.610 2.939 -6.223 1.00 96.12 83 THR A N 1
ATOM 600 C CA . THR A 1 83 ? 8.663 2.256 -6.968 1.00 96.12 83 THR A CA 1
ATOM 601 C C . THR A 1 83 ? 9.123 1.008 -6.214 1.00 96.12 83 THR A C 1
ATOM 603 O O . THR A 1 83 ? 8.804 0.801 -5.034 1.00 96.12 83 THR A O 1
ATOM 606 N N . GLY A 1 84 ? 10.010 0.258 -6.873 1.00 93.38 84 GLY A N 1
ATOM 607 C CA . GLY A 1 84 ? 11.004 -0.644 -6.286 1.00 93.38 84 GLY A CA 1
ATOM 608 C C . GLY A 1 84 ? 11.400 -0.354 -4.834 1.00 93.38 84 GLY A C 1
ATOM 609 O O . GLY A 1 84 ? 11.268 -1.208 -3.954 1.00 93.38 84 GLY A O 1
ATOM 610 N N . ALA A 1 85 ? 11.917 0.854 -4.614 1.00 94.88 85 ALA A N 1
ATOM 611 C CA . ALA A 1 85 ? 12.574 1.252 -3.376 1.00 94.88 85 ALA A CA 1
ATOM 612 C C . ALA A 1 85 ? 11.608 1.819 -2.327 1.00 94.88 85 ALA A C 1
ATOM 614 O O . ALA A 1 85 ? 11.864 1.698 -1.133 1.00 94.88 85 ALA A O 1
ATOM 615 N N . THR A 1 86 ? 10.498 2.430 -2.748 1.00 97.19 86 THR A N 1
ATOM 616 C CA . THR A 1 86 ? 9.644 3.224 -1.849 1.00 97.19 86 THR A CA 1
ATOM 617 C C . THR A 1 86 ? 8.482 2.444 -1.241 1.00 97.19 86 THR A C 1
ATOM 619 O O . THR A 1 86 ? 7.966 2.856 -0.210 1.00 97.19 86 THR A O 1
ATOM 622 N N . ARG A 1 87 ? 8.071 1.304 -1.815 1.00 96.69 87 ARG A N 1
ATOM 623 C CA . ARG A 1 87 ? 6.861 0.583 -1.359 1.00 96.69 87 ARG A CA 1
ATOM 624 C C . ARG A 1 87 ? 6.928 0.084 0.086 1.00 96.69 87 ARG A C 1
ATOM 626 O O . ARG A 1 87 ? 5.941 0.218 0.790 1.00 96.69 87 ARG A O 1
ATOM 633 N N . ILE A 1 88 ? 8.078 -0.424 0.541 1.00 97.81 88 ILE A N 1
ATOM 634 C CA . ILE A 1 88 ? 8.260 -0.864 1.937 1.00 97.81 88 ILE A CA 1
ATOM 635 C C . ILE A 1 88 ? 8.344 0.348 2.880 1.00 97.81 88 ILE A C 1
ATOM 637 O O . ILE A 1 88 ? 7.583 0.394 3.842 1.00 97.81 88 ILE A O 1
ATOM 641 N N . PRO A 1 89 ? 9.170 1.377 2.606 1.00 97.75 89 PRO A N 1
ATOM 642 C CA . PRO A 1 89 ? 9.138 2.611 3.390 1.00 97.75 89 PRO A CA 1
ATOM 643 C C . PRO A 1 89 ? 7.745 3.247 3.510 1.00 97.75 89 PRO A C 1
ATOM 645 O O . PRO A 1 89 ? 7.406 3.755 4.574 1.00 97.75 89 PRO A O 1
ATOM 648 N N . ASN A 1 90 ? 6.918 3.200 2.460 1.00 98.25 90 ASN A N 1
ATOM 649 C CA . ASN A 1 90 ? 5.573 3.778 2.492 1.00 98.25 90 ASN A CA 1
ATOM 650 C C . ASN A 1 90 ? 4.678 3.131 3.564 1.00 98.25 90 ASN A C 1
ATOM 652 O O . ASN A 1 90 ? 3.977 3.865 4.253 1.00 98.25 90 ASN A O 1
ATOM 656 N N . VAL A 1 91 ? 4.709 1.803 3.734 1.00 96.88 91 VAL A N 1
ATOM 657 C CA . VAL A 1 91 ? 3.950 1.139 4.816 1.00 96.88 91 VAL A CA 1
ATOM 658 C C . VAL A 1 91 ? 4.593 1.346 6.180 1.00 96.88 91 VAL A C 1
ATOM 660 O O . VAL A 1 91 ? 3.899 1.672 7.135 1.00 96.88 91 VAL A O 1
ATOM 663 N N . LEU A 1 92 ? 5.924 1.275 6.278 1.00 96.44 92 LEU A N 1
ATOM 664 C CA . LEU A 1 92 ? 6.625 1.482 7.554 1.00 96.44 92 LEU A CA 1
ATOM 665 C C . LEU A 1 92 ? 6.432 2.888 8.140 1.00 96.44 92 LEU A C 1
ATOM 667 O O . LEU A 1 92 ? 6.510 3.074 9.349 1.00 96.44 92 LEU A O 1
ATOM 671 N N . THR A 1 93 ? 6.204 3.882 7.282 1.00 96.88 93 THR A N 1
ATOM 672 C CA . THR A 1 93 ? 5.965 5.279 7.683 1.00 96.88 93 THR A CA 1
ATOM 673 C C . THR A 1 93 ? 4.482 5.627 7.799 1.00 96.88 93 THR A C 1
ATOM 675 O O . THR A 1 93 ? 4.153 6.775 8.086 1.00 96.88 93 THR A O 1
ATOM 678 N N . GLY A 1 94 ? 3.580 4.673 7.542 1.00 95.75 94 GLY A N 1
ATOM 679 C CA . GLY A 1 94 ? 2.136 4.906 7.552 1.00 95.75 9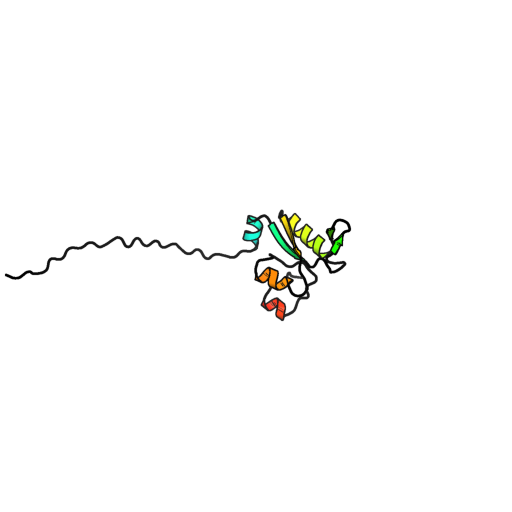4 GLY A CA 1
ATOM 680 C C . GLY A 1 94 ? 1.639 5.809 6.418 1.00 95.75 94 GLY A C 1
ATOM 681 O O . GLY A 1 94 ? 0.542 6.358 6.508 1.00 95.75 94 GLY A O 1
ATOM 682 N N . LYS A 1 95 ? 2.424 5.997 5.346 1.00 98.00 95 LYS A N 1
ATOM 683 C CA . LYS A 1 95 ? 1.982 6.675 4.115 1.00 98.00 95 LYS A CA 1
ATOM 684 C C . LYS A 1 95 ? 1.018 5.797 3.309 1.00 98.00 95 LYS A C 1
ATOM 686 O O . LYS A 1 95 ? 0.124 6.324 2.655 1.00 98.00 95 LYS A O 1
ATOM 691 N N . ALA A 1 96 ? 1.215 4.483 3.351 1.00 98.50 96 ALA A N 1
ATOM 692 C CA . ALA A 1 96 ? 0.302 3.473 2.830 1.00 98.50 96 ALA A CA 1
ATOM 693 C C . ALA A 1 96 ? -0.032 2.467 3.938 1.00 98.50 96 ALA A C 1
ATOM 695 O O . ALA A 1 96 ? 0.736 2.332 4.886 1.00 98.50 96 ALA A O 1
ATOM 696 N N . ASP A 1 97 ? -1.146 1.759 3.790 1.00 98.25 97 ASP A N 1
ATOM 697 C CA . ASP A 1 97 ? -1.627 0.767 4.754 1.00 98.25 97 ASP A CA 1
ATOM 698 C C . ASP A 1 97 ? -1.131 -0.638 4.387 1.00 98.25 97 ASP A C 1
ATOM 700 O O . ASP A 1 97 ? -0.664 -1.384 5.241 1.00 98.25 97 ASP A O 1
ATOM 704 N N . ILE A 1 98 ? -1.150 -0.978 3.093 1.00 97.81 98 ILE A N 1
ATOM 705 C CA . ILE A 1 98 ? -0.640 -2.253 2.567 1.00 97.81 98 ILE A CA 1
ATOM 706 C C . ILE A 1 98 ? 0.097 -2.067 1.234 1.00 97.81 98 ILE A C 1
ATOM 708 O O . ILE A 1 98 ? 0.028 -1.015 0.590 1.00 97.81 98 ILE A O 1
ATOM 712 N N . ILE A 1 99 ? 0.800 -3.114 0.797 1.00 98.31 99 ILE A N 1
ATOM 713 C CA . ILE A 1 99 ? 1.436 -3.190 -0.523 1.00 98.31 99 ILE A CA 1
ATOM 714 C C . ILE A 1 99 ? 0.683 -4.217 -1.371 1.00 98.31 99 ILE A C 1
ATOM 716 O O . ILE A 1 99 ? 0.612 -5.384 -0.993 1.00 98.31 99 ILE A O 1
ATOM 720 N N . ILE A 1 100 ? 0.205 -3.805 -2.545 1.00 97.94 100 ILE A N 1
ATOM 721 C CA . ILE A 1 100 ? -0.238 -4.714 -3.610 1.00 97.94 100 ILE A CA 1
ATOM 722 C C . ILE A 1 100 ? 0.551 -4.322 -4.851 1.00 97.94 100 ILE A C 1
ATOM 724 O O . ILE A 1 100 ? 0.297 -3.310 -5.491 1.00 97.94 100 ILE A O 1
ATOM 728 N N . SER A 1 101 ? 1.618 -5.065 -5.102 1.00 95.94 101 SER A N 1
ATOM 729 C CA . SER A 1 101 ? 2.549 -4.820 -6.196 1.00 95.94 101 SER A CA 1
ATOM 730 C C . SER A 1 101 ? 3.371 -6.088 -6.424 1.00 95.94 101 SER A C 1
ATOM 732 O O . SER A 1 101 ? 3.477 -6.918 -5.515 1.00 95.94 101 SER A O 1
ATOM 734 N N . THR A 1 102 ? 4.037 -6.209 -7.572 1.00 91.94 102 THR A N 1
ATOM 735 C CA . THR A 1 102 ? 5.057 -7.232 -7.842 1.00 91.94 102 THR A CA 1
ATOM 736 C C . THR A 1 102 ? 6.214 -7.164 -6.828 1.00 91.94 102 THR A C 1
ATOM 738 O O . THR A 1 102 ? 7.262 -6.549 -7.057 1.00 91.94 102 THR A O 1
ATOM 741 N N . LEU A 1 103 ? 6.029 -7.792 -5.667 1.00 93.25 103 LEU A N 1
ATOM 742 C CA . LEU A 1 103 ? 6.956 -7.793 -4.541 1.00 93.25 103 LEU A CA 1
ATOM 743 C C . LEU A 1 103 ? 7.355 -9.231 -4.203 1.00 93.25 103 LEU A C 1
ATOM 745 O O . LEU A 1 103 ? 6.574 -10.009 -3.666 1.00 93.25 103 LEU A O 1
ATOM 749 N N . SER A 1 104 ? 8.615 -9.576 -4.467 1.00 92.31 104 SER A N 1
ATOM 750 C CA . SER A 1 104 ? 9.161 -10.874 -4.063 1.00 92.31 104 SER A CA 1
ATOM 751 C C . SER A 1 104 ? 9.261 -10.986 -2.540 1.00 92.31 104 SER A C 1
ATOM 753 O O . SER A 1 104 ? 9.789 -10.082 -1.881 1.00 92.31 104 SER A O 1
ATOM 755 N N . VAL A 1 105 ? 8.831 -12.125 -2.004 1.00 94.31 105 VAL A N 1
ATOM 756 C CA . VAL A 1 105 ? 9.053 -12.505 -0.606 1.00 94.31 105 VAL A CA 1
ATOM 757 C C . VAL A 1 105 ? 10.531 -12.848 -0.423 1.00 94.31 105 VAL A C 1
ATOM 759 O O . VAL A 1 105 ? 11.054 -13.706 -1.133 1.00 94.31 105 VAL A O 1
ATOM 762 N N . THR A 1 106 ? 11.207 -12.181 0.512 1.00 95.25 106 THR A N 1
ATOM 763 C CA . THR A 1 106 ? 12.588 -12.513 0.904 1.00 95.25 106 THR A CA 1
ATOM 764 C C . THR A 1 106 ? 12.724 -12.479 2.427 1.00 95.25 106 THR A C 1
ATOM 766 O O . THR A 1 106 ? 11.959 -11.757 3.077 1.00 95.25 106 THR A O 1
ATOM 769 N N . PRO A 1 107 ? 13.693 -13.207 3.017 1.00 96.50 107 PRO A N 1
ATOM 770 C CA . PRO A 1 107 ? 13.916 -13.194 4.463 1.00 96.50 107 PRO A CA 1
ATOM 771 C C . PRO A 1 107 ? 14.180 -11.794 5.024 1.00 96.50 107 PRO A C 1
ATOM 773 O O . PRO A 1 107 ? 13.732 -11.467 6.115 1.00 96.50 107 PRO A O 1
ATOM 776 N N . GLU A 1 108 ? 14.882 -10.940 4.283 1.00 96.25 108 GLU A N 1
ATOM 777 C CA . GLU A 1 108 ? 15.206 -9.574 4.704 1.00 96.25 108 GLU A CA 1
ATOM 778 C C . GLU A 1 108 ? 13.953 -8.707 4.792 1.00 96.25 108 GLU A C 1
ATOM 780 O O . GLU A 1 108 ? 13.818 -7.916 5.720 1.00 96.25 108 GLU A O 1
ATOM 785 N N . ARG A 1 109 ? 13.019 -8.873 3.851 1.00 96.38 109 ARG A N 1
ATOM 786 C CA . ARG A 1 109 ? 11.750 -8.137 3.849 1.00 96.38 109 ARG A CA 1
ATOM 787 C C . ARG A 1 109 ? 10.807 -8.660 4.925 1.00 96.38 109 ARG A C 1
ATOM 789 O O . ARG A 1 109 ? 10.183 -7.862 5.611 1.00 96.38 109 ARG A O 1
ATOM 796 N N . ALA A 1 110 ? 10.780 -9.975 5.131 1.00 96.31 110 ALA A N 1
ATOM 797 C CA . ALA A 1 110 ? 9.974 -10.615 6.169 1.00 96.31 110 ALA A CA 1
ATOM 798 C C . ALA A 1 110 ? 10.399 -10.235 7.603 1.00 96.31 110 ALA A C 1
ATOM 800 O O . ALA A 1 110 ? 9.658 -10.476 8.545 1.00 96.31 110 ALA A O 1
ATOM 801 N N . LYS A 1 111 ? 11.582 -9.630 7.790 1.00 96.75 111 LYS A N 1
ATOM 802 C CA . LYS A 1 111 ? 11.997 -9.065 9.087 1.00 96.75 111 LYS A CA 1
ATOM 803 C C . LYS A 1 111 ? 11.306 -7.746 9.429 1.00 96.75 111 LYS A C 1
ATOM 805 O O . LYS A 1 111 ? 11.368 -7.335 10.581 1.00 96.75 111 LYS A O 1
ATOM 810 N N . VAL A 1 112 ? 10.748 -7.047 8.438 1.00 96.44 112 VAL A N 1
ATOM 811 C CA . VAL A 1 112 ? 10.229 -5.679 8.609 1.00 96.44 112 VAL A CA 1
ATOM 812 C C . VAL A 1 112 ? 8.778 -5.518 8.174 1.00 96.44 112 VAL A C 1
ATOM 814 O O . VAL A 1 112 ? 8.146 -4.551 8.576 1.00 96.44 112 VAL A O 1
ATOM 817 N N . ILE A 1 113 ? 8.250 -6.432 7.361 1.00 95.69 113 ILE A N 1
ATOM 818 C CA . ILE A 1 113 ? 6.850 -6.452 6.939 1.00 95.69 113 ILE A CA 1
ATOM 819 C C . ILE A 1 113 ? 6.320 -7.883 6.935 1.00 95.69 113 ILE A C 1
ATOM 821 O O . ILE A 1 113 ? 7.062 -8.829 6.659 1.00 95.69 113 ILE A O 1
ATOM 825 N N . ASP A 1 114 ? 5.019 -8.014 7.161 1.00 95.19 114 ASP A N 1
ATOM 826 C CA . ASP A 1 114 ? 4.304 -9.271 6.986 1.00 95.19 114 ASP A CA 1
ATOM 827 C C . ASP A 1 114 ? 3.897 -9.489 5.522 1.00 95.19 114 ASP A C 1
ATOM 829 O O . ASP A 1 114 ? 3.742 -8.549 4.738 1.00 95.19 114 ASP A O 1
ATOM 833 N N . PHE A 1 115 ? 3.715 -10.757 5.151 1.00 96.31 115 PHE A N 1
ATOM 834 C CA . PHE A 1 115 ? 3.238 -11.170 3.833 1.00 96.31 115 PHE A CA 1
ATOM 835 C C . PHE A 1 115 ? 1.962 -11.997 3.961 1.00 96.31 115 PHE A C 1
ATOM 837 O O . PHE A 1 115 ? 1.799 -12.780 4.899 1.00 96.31 115 PHE A O 1
ATOM 844 N N . THR A 1 116 ? 1.076 -11.868 2.976 1.00 92.88 116 THR A N 1
ATOM 845 C CA . THR A 1 116 ? -0.089 -12.742 2.851 1.00 92.88 116 THR A CA 1
ATOM 846 C C . THR A 1 116 ? 0.342 -14.184 2.576 1.00 92.88 116 THR A C 1
ATOM 848 O O . THR A 1 116 ? 1.415 -14.456 2.027 1.00 92.88 116 THR A O 1
ATOM 851 N N . LYS A 1 117 ? -0.499 -15.138 2.984 1.00 89.50 117 LYS A N 1
ATOM 852 C CA . LYS A 1 117 ? -0.283 -16.557 2.686 1.00 89.50 117 LYS A CA 1
ATOM 853 C C . LYS A 1 117 ? -0.501 -16.809 1.190 1.00 89.50 117 LYS A C 1
ATOM 855 O O . LYS A 1 117 ? -1.301 -16.118 0.562 1.00 89.50 117 LYS A O 1
ATOM 860 N N . ARG A 1 118 ? 0.220 -17.789 0.646 1.00 63.91 118 ARG A N 1
ATOM 861 C CA . ARG A 1 118 ? -0.073 -18.355 -0.676 1.00 63.91 118 ARG A CA 1
ATOM 862 C C . ARG A 1 118 ? -1.196 -19.375 -0.600 1.00 63.91 118 ARG A C 1
ATOM 864 O O . ARG A 1 118 ? -1.326 -20.002 0.476 1.00 63.91 118 ARG A O 1
#

Sequence (118 aa):
MTNKTLLGTAAALCGLIMMAATPASADLLDDITQAKKIRISTDLAIPPSGMMDSSMKPTGSDVEVAQLLAKDWGLELEFIQTTGATRIPNVLTGKADIIISTLSVTPERAKVIDFTKR

pLDDT: mean 86.66, std 18.57, range [35.84, 98.69]

Nearest PDB structures (foldseek):
  5tuj-assembly1_C  TM=9.607E-01  e=1.435E-09  unidentified
  5t0w-assembly4_D  TM=9.337E-01  e=1.715E-08  synthetic construct
  5jos-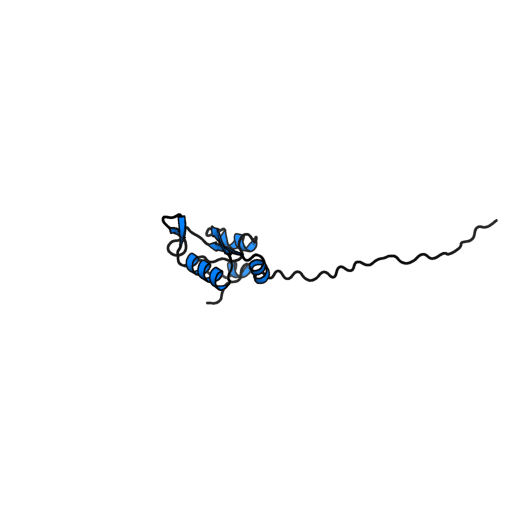assembly1_A  TM=9.281E-01  e=5.013E-08  synthetic construct
  7a99-assembly1_A  TM=9.447E-01  e=1.567E-07  Thermotoga maritima
  3kbr-assembly1_A  TM=9.268E-01  e=7.831E-07  Pseudomonas aeruginosa

Foldseek 3Di:
DDDDDDDDDDDDDPPDPPPPPDPPDPDLVCVQLVVLAFEEEEAQPDPQAWHADPVRDIHHVLVVVQVVVSVVSSGHYHYDHDDPVCRLVCCLVVVGVYYRYPDDDDPVSVVRDDDDDD

Solvent-accessible surface area (backbone atoms only — not comparable to full-atom values): 7508 Å² total; per-residue (Å²): 139,83,90,75,90,83,90,83,90,85,81,87,82,84,77,76,79,76,75,76,79,70,81,82,75,89,48,67,68,59,53,33,59,75,65,40,35,46,33,34,20,27,37,48,84,41,80,70,37,12,26,61,46,100,84,72,43,83,35,37,59,35,41,51,51,52,52,51,53,24,58,78,71,70,29,46,75,40,79,38,77,38,50,96,79,44,40,63,57,30,39,79,71,66,75,16,75,45,74,46,52,102,68,86,91,44,76,76,52,59,74,79,44,89,77,83,85,131